Protein AF-A0A376LJZ2-F1 (afdb_monomer_lite)

Structure (mmCIF, N/CA/C/O backbone):
data_AF-A0A376LJZ2-F1
#
_entry.id   AF-A0A376LJZ2-F1
#
loop_
_atom_site.group_PDB
_atom_site.id
_atom_site.type_symbol
_atom_site.label_atom_id
_atom_site.label_alt_id
_atom_site.label_comp_id
_atom_site.label_asym_id
_atom_site.label_entity_id
_atom_site.label_seq_id
_atom_site.pdbx_PDB_ins_code
_atom_site.Cartn_x
_atom_site.Cartn_y
_atom_site.Cartn_z
_atom_site.occupancy
_atom_site.B_iso_or_equiv
_atom_site.auth_seq_id
_atom_site.auth_comp_id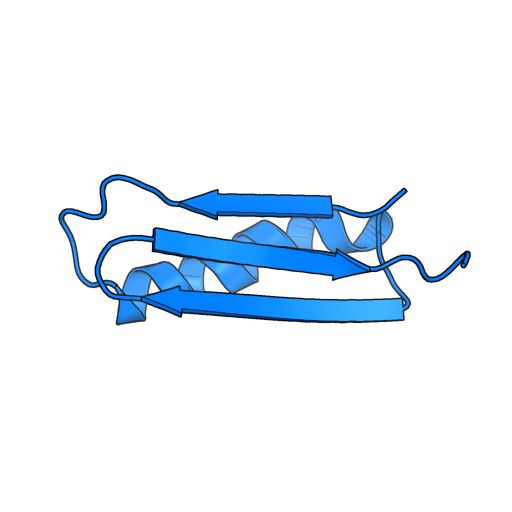
_atom_site.auth_asym_id
_atom_site.auth_atom_id
_atom_site.pdbx_PDB_model_num
ATOM 1 N N . MET A 1 1 ? 12.595 -5.893 -9.486 1.00 90.50 1 MET A N 1
ATOM 2 C CA . MET A 1 1 ? 11.494 -6.692 -8.894 1.00 90.50 1 MET A CA 1
ATOM 3 C C . MET A 1 1 ? 10.698 -5.752 -8.018 1.00 90.50 1 MET A C 1
ATOM 5 O O . MET A 1 1 ? 11.357 -5.125 -7.211 1.00 90.50 1 MET A O 1
ATOM 9 N N . CYS A 1 2 ? 9.370 -5.675 -8.150 1.00 97.81 2 CYS A N 1
ATOM 10 C CA . CYS A 1 2 ? 8.486 -4.768 -7.397 1.00 97.81 2 CYS A CA 1
ATOM 11 C C . CYS A 1 2 ? 8.621 -4.861 -5.860 1.00 97.81 2 CYS A C 1
ATOM 13 O O . CYS A 1 2 ? 9.233 -5.798 -5.327 1.00 97.81 2 CYS A O 1
ATOM 15 N N . SER A 1 3 ? 8.024 -3.905 -5.142 1.00 98.25 3 SER A N 1
ATOM 16 C CA . SE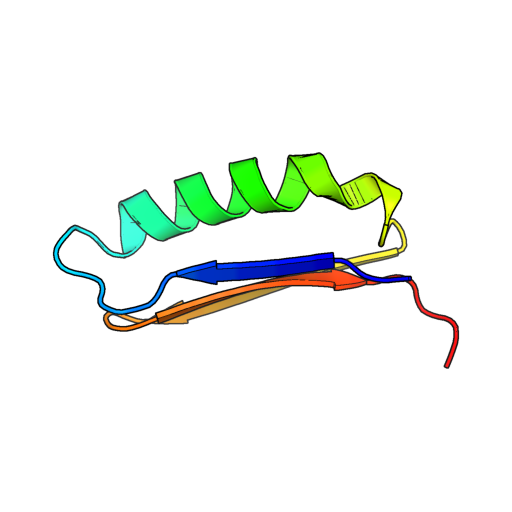R A 1 3 ? 7.799 -3.989 -3.691 1.00 98.25 3 SER A CA 1
ATOM 17 C C . SER A 1 3 ? 6.313 -4.138 -3.365 1.00 98.25 3 SER A C 1
ATOM 19 O O . SER A 1 3 ? 5.450 -3.666 -4.103 1.00 98.25 3 SER A O 1
ATOM 21 N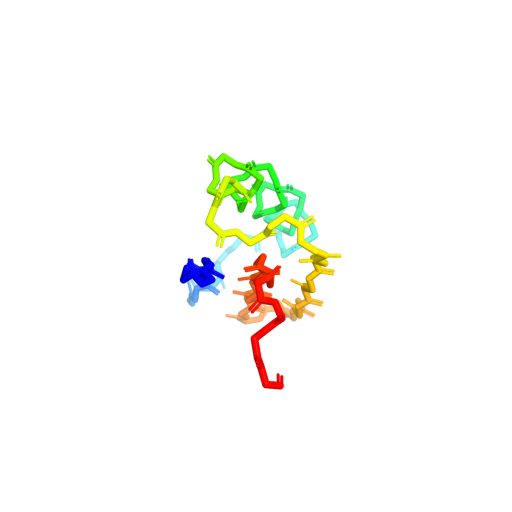 N . ILE A 1 4 ? 6.028 -4.802 -2.245 1.00 98.38 4 ILE A N 1
ATOM 22 C CA . ILE A 1 4 ? 4.689 -4.952 -1.673 1.00 98.38 4 ILE A CA 1
ATOM 23 C C . ILE A 1 4 ? 4.786 -4.564 -0.199 1.00 98.38 4 ILE A C 1
ATOM 25 O O . ILE A 1 4 ? 5.727 -4.961 0.489 1.00 98.38 4 ILE A O 1
ATOM 29 N N . PHE A 1 5 ? 3.812 -3.803 0.283 1.00 98.56 5 PHE A N 1
ATOM 30 C CA . PHE A 1 5 ? 3.657 -3.445 1.685 1.00 98.56 5 PHE A CA 1
ATOM 31 C C . PHE A 1 5 ? 2.205 -3.686 2.103 1.00 98.56 5 PHE A C 1
ATOM 33 O O . PHE A 1 5 ? 1.290 -3.290 1.385 1.00 98.56 5 PHE A O 1
ATOM 40 N N . GLY A 1 6 ? 1.985 -4.337 3.245 1.00 98.25 6 GLY A N 1
ATOM 41 C CA . GLY A 1 6 ? 0.651 -4.708 3.711 1.00 98.25 6 GLY A CA 1
ATOM 42 C C . GLY A 1 6 ? 0.455 -4.421 5.193 1.00 98.25 6 GLY A C 1
ATOM 43 O O . GLY A 1 6 ? 1.352 -4.674 5.995 1.00 98.25 6 GLY A O 1
ATOM 44 N N . VAL A 1 7 ? -0.724 -3.916 5.547 1.00 98.38 7 VAL A N 1
ATOM 45 C CA . VAL A 1 7 ? -1.196 -3.788 6.931 1.00 98.38 7 VAL A CA 1
ATOM 46 C C . VAL A 1 7 ? -2.508 -4.551 7.035 1.00 98.38 7 VAL A C 1
ATOM 48 O O . VAL A 1 7 ? -3.437 -4.275 6.279 1.00 98.38 7 VAL A O 1
ATOM 51 N N . PHE A 1 8 ? -2.570 -5.496 7.965 1.00 98.12 8 PHE A N 1
ATOM 52 C CA . PHE A 1 8 ? -3.743 -6.318 8.259 1.00 98.12 8 PHE A CA 1
ATOM 53 C C . PHE A 1 8 ? -4.093 -6.194 9.742 1.00 98.12 8 PHE A C 1
ATOM 55 O O . PHE A 1 8 ? -3.307 -5.6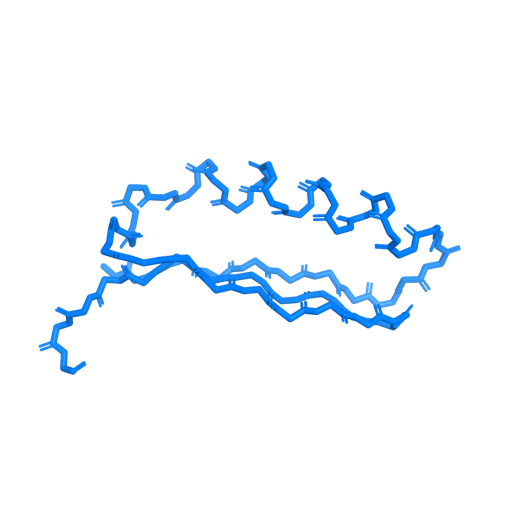36 10.511 1.00 98.12 8 PHE A O 1
ATOM 62 N N . ASP A 1 9 ? -5.266 -6.699 10.130 1.00 97.38 9 ASP A N 1
ATOM 63 C CA . ASP A 1 9 ? -5.774 -6.636 11.506 1.00 97.38 9 ASP A CA 1
ATOM 64 C C . ASP A 1 9 ? -5.749 -5.210 12.075 1.00 97.38 9 ASP A C 1
ATOM 66 O O . ASP A 1 9 ? -5.271 -4.958 13.186 1.00 97.38 9 ASP A O 1
ATOM 70 N N . ILE A 1 10 ? -6.245 -4.254 11.284 1.00 97.94 10 ILE A N 1
ATOM 71 C CA . ILE A 1 10 ? -6.289 -2.842 11.662 1.00 97.94 10 ILE A CA 1
ATOM 72 C C . ILE A 1 10 ? -7.197 -2.662 12.888 1.00 97.94 10 ILE A C 1
ATOM 74 O O . ILE A 1 10 ? -8.378 -3.002 12.868 1.00 97.94 10 ILE A O 1
ATOM 78 N N . LYS A 1 11 ? -6.622 -2.119 13.969 1.00 96.75 11 LYS A N 1
ATOM 79 C CA . LYS A 1 11 ? -7.305 -1.819 15.246 1.00 96.75 11 LYS A CA 1
ATOM 80 C C . LYS A 1 11 ? -7.312 -0.323 15.589 1.00 96.75 11 LYS A C 1
ATOM 82 O O . LYS A 1 11 ? -7.783 0.060 16.655 1.00 96.75 11 LYS A O 1
ATOM 87 N N . THR A 1 12 ? -6.745 0.506 14.717 1.00 95.81 12 THR A N 1
ATOM 88 C CA . THR A 1 12 ? -6.592 1.962 14.878 1.00 95.81 12 THR A CA 1
ATOM 89 C C . THR A 1 12 ? -7.155 2.681 13.653 1.00 95.81 12 THR A C 1
ATOM 91 O O . THR A 1 12 ? -7.657 2.029 12.742 1.00 95.81 12 THR A O 1
ATOM 94 N N . ASP A 1 13 ? -7.056 4.012 13.602 1.00 96.38 13 ASP A N 1
ATOM 95 C CA . ASP A 1 13 ? -7.551 4.784 12.459 1.00 96.38 13 ASP A CA 1
ATOM 96 C C . ASP A 1 13 ? -6.892 4.354 11.133 1.00 96.38 13 ASP A C 1
ATOM 98 O O . ASP A 1 13 ? -5.674 4.458 10.942 1.00 96.38 13 ASP A O 1
ATOM 102 N N . ALA A 1 14 ? -7.717 3.873 10.203 1.00 96.69 14 ALA A N 1
ATOM 103 C CA . ALA A 1 14 ? -7.280 3.410 8.892 1.00 96.69 14 ALA A CA 1
ATOM 104 C C . ALA A 1 14 ? -6.774 4.567 8.015 1.00 96.69 14 ALA A C 1
ATOM 106 O O . ALA A 1 14 ? -5.890 4.370 7.173 1.00 96.69 14 ALA A O 1
ATOM 107 N N . VAL A 1 15 ? -7.279 5.789 8.221 1.00 97.00 15 VAL A N 1
ATOM 108 C CA . VAL A 1 15 ? -6.870 6.967 7.443 1.00 97.00 15 VAL A CA 1
ATOM 109 C C . VAL A 1 15 ? -5.448 7.395 7.810 1.00 97.00 15 VAL A C 1
ATOM 111 O O . VAL A 1 15 ? -4.631 7.650 6.916 1.00 97.00 15 VAL A O 1
ATOM 114 N N . GLU A 1 16 ? -5.115 7.435 9.100 1.00 97.75 16 GLU A N 1
ATOM 115 C CA . GLU A 1 16 ? -3.751 7.669 9.576 1.00 97.75 16 GLU A CA 1
ATOM 116 C C . GLU A 1 16 ? -2.798 6.554 9.123 1.00 97.75 16 GLU A C 1
ATOM 118 O O . GLU A 1 16 ? -1.735 6.831 8.553 1.00 97.75 16 GLU A O 1
ATOM 123 N N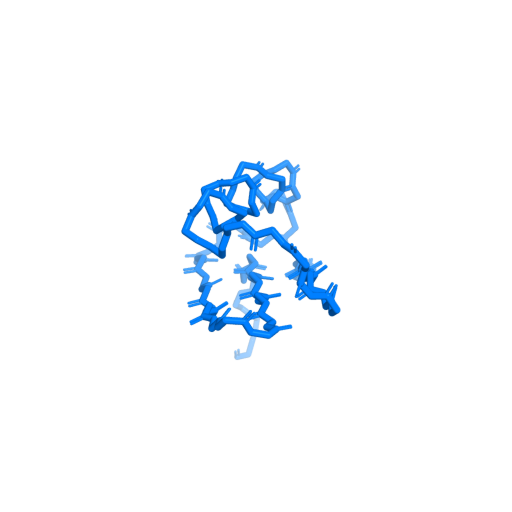 . LEU A 1 17 ? -3.203 5.288 9.275 1.00 98.06 17 LEU A N 1
ATOM 124 C CA . LEU A 1 17 ? -2.398 4.150 8.824 1.00 98.06 17 LEU A CA 1
ATOM 125 C C . LEU A 1 17 ? -2.129 4.180 7.322 1.00 98.06 17 LEU A C 1
ATOM 127 O O . LEU A 1 17 ? -1.023 3.844 6.901 1.00 98.06 17 LEU A O 1
ATOM 131 N N . ARG A 1 18 ? -3.082 4.634 6.503 1.00 98.06 18 ARG A N 1
ATOM 132 C CA . ARG A 1 18 ? -2.873 4.804 5.060 1.00 98.06 18 ARG A CA 1
ATOM 133 C C . ARG A 1 18 ? -1.743 5.789 4.764 1.00 98.06 18 ARG A C 1
ATOM 135 O O . ARG A 1 18 ? -0.938 5.528 3.870 1.00 98.06 18 ARG A O 1
ATOM 142 N N . LYS A 1 19 ? -1.659 6.909 5.490 1.00 98.00 19 LYS A N 1
ATOM 143 C CA . LYS A 1 19 ? -0.562 7.884 5.322 1.00 98.00 19 LYS A CA 1
ATOM 144 C C . LYS A 1 19 ? 0.781 7.242 5.663 1.00 98.00 19 LYS A C 1
ATOM 146 O O . LYS A 1 19 ? 1.714 7.316 4.867 1.00 98.00 19 LYS A O 1
ATOM 151 N N . LYS A 1 20 ? 0.839 6.522 6.783 1.00 98.06 20 LYS A N 1
ATOM 152 C CA . LYS A 1 20 ? 2.049 5.817 7.221 1.00 98.06 20 LYS A CA 1
ATOM 153 C C . LYS A 1 20 ? 2.461 4.699 6.259 1.00 98.06 20 LYS A C 1
ATOM 155 O O . LYS A 1 20 ? 3.641 4.537 5.967 1.00 98.06 20 LYS A O 1
ATOM 160 N N . ALA A 1 21 ? 1.498 3.968 5.702 1.00 98.12 21 ALA A N 1
ATOM 161 C CA . ALA A 1 21 ? 1.746 2.939 4.697 1.00 98.12 21 ALA A CA 1
ATOM 162 C C . ALA A 1 21 ? 2.381 3.514 3.419 1.00 98.12 21 ALA A C 1
ATOM 164 O O . ALA A 1 21 ? 3.276 2.888 2.855 1.00 98.12 21 ALA A O 1
ATOM 165 N N . LEU A 1 22 ? 1.981 4.717 2.988 1.00 98.25 22 LEU A N 1
ATOM 166 C CA . LEU A 1 22 ? 2.607 5.402 1.849 1.00 98.25 22 LEU A CA 1
ATOM 167 C C . LEU A 1 22 ? 4.070 5.772 2.128 1.00 98.25 22 LEU A C 1
ATOM 169 O O . LEU A 1 22 ? 4.925 5.588 1.261 1.00 98.25 22 LEU A O 1
ATOM 173 N N . GLU A 1 23 ? 4.369 6.275 3.327 1.00 98.38 23 GLU A N 1
ATOM 174 C CA . GLU A 1 23 ? 5.740 6.609 3.735 1.00 98.38 23 GLU A CA 1
ATOM 175 C C . GLU A 1 23 ? 6.633 5.364 3.777 1.00 98.38 23 GLU A C 1
ATOM 177 O O . GLU A 1 23 ? 7.732 5.370 3.220 1.00 98.38 23 GLU A O 1
ATOM 182 N N . LEU A 1 24 ? 6.140 4.274 4.370 1.00 98.56 24 LEU A N 1
ATOM 183 C CA . LEU A 1 24 ? 6.881 3.018 4.489 1.00 98.56 24 LEU A CA 1
ATOM 184 C C . LEU A 1 24 ? 7.057 2.310 3.137 1.00 98.56 24 LEU A C 1
ATOM 186 O O . LEU A 1 24 ? 8.155 1.840 2.837 1.00 98.56 24 LEU A O 1
ATOM 190 N N . SER A 1 25 ? 6.027 2.294 2.282 1.00 98.44 25 SER A N 1
ATOM 191 C CA . SER A 1 25 ? 6.121 1.776 0.905 1.00 98.44 25 SER A CA 1
ATOM 192 C C . SER A 1 25 ? 7.199 2.509 0.103 1.00 98.44 25 SER A C 1
ATOM 194 O O . SER A 1 25 ? 8.015 1.884 -0.583 1.00 98.44 25 SER A O 1
ATOM 196 N N . ARG A 1 26 ? 7.280 3.838 0.259 1.00 98.12 26 ARG A N 1
ATOM 197 C CA . ARG A 1 26 ? 8.236 4.694 -0.457 1.00 98.12 26 ARG A CA 1
ATOM 198 C C . ARG A 1 26 ? 9.698 4.357 -0.159 1.00 98.12 26 ARG A C 1
ATOM 200 O O . ARG A 1 26 ? 10.530 4.519 -1.052 1.00 98.12 26 ARG A O 1
ATOM 207 N N . LEU A 1 27 ? 10.027 3.849 1.031 1.00 98.50 27 LEU A N 1
ATOM 208 C CA . LEU A 1 27 ? 11.392 3.400 1.356 1.00 98.50 27 LEU A CA 1
ATOM 209 C C . LEU A 1 27 ? 11.858 2.259 0.433 1.00 98.50 27 LEU A C 1
ATOM 211 O O . LEU A 1 27 ? 13.046 2.124 0.137 1.00 98.50 27 LEU A O 1
ATOM 215 N N . MET A 1 28 ? 10.915 1.475 -0.091 1.00 98.38 28 MET A N 1
ATOM 216 C CA . MET A 1 28 ? 11.177 0.371 -1.013 1.00 98.38 28 MET A CA 1
ATOM 217 C C . MET A 1 28 ? 11.029 0.758 -2.491 1.00 98.38 28 MET A C 1
ATOM 219 O O . MET A 1 28 ? 11.135 -0.114 -3.350 1.00 98.38 28 MET A O 1
ATOM 223 N N . ARG A 1 29 ? 10.828 2.040 -2.831 1.00 97.81 29 ARG A N 1
ATOM 224 C CA . ARG A 1 29 ? 10.566 2.484 -4.217 1.00 97.81 29 ARG A CA 1
ATOM 225 C C . ARG A 1 29 ? 11.671 2.141 -5.214 1.00 97.81 29 ARG A C 1
ATOM 227 O O . ARG A 1 29 ? 11.390 1.938 -6.387 1.00 97.81 29 ARG A O 1
ATOM 234 N N . HIS A 1 30 ? 12.912 1.997 -4.757 1.00 98.06 30 HIS A N 1
ATOM 235 C CA . HIS A 1 30 ? 14.033 1.552 -5.595 1.00 98.06 30 HIS A CA 1
ATOM 236 C C . HIS A 1 30 ? 13.783 0.189 -6.279 1.00 98.06 30 HIS A C 1
ATOM 238 O O . HIS A 1 30 ? 14.418 -0.127 -7.280 1.00 98.06 30 HIS A O 1
ATOM 244 N N . ARG A 1 31 ? 12.851 -0.618 -5.755 1.00 98.31 31 ARG A N 1
ATOM 245 C CA . ARG A 1 31 ? 12.411 -1.899 -6.326 1.00 98.31 31 ARG A CA 1
ATOM 246 C C . ARG A 1 31 ? 11.412 -1.742 -7.481 1.00 98.31 31 ARG A C 1
ATOM 248 O O . ARG A 1 31 ? 11.372 -2.597 -8.367 1.00 98.31 31 ARG A O 1
ATOM 255 N N . GLY A 1 32 ? 10.624 -0.667 -7.467 1.00 98.00 32 GLY A N 1
ATOM 256 C CA . GLY A 1 32 ? 9.530 -0.399 -8.398 1.00 98.00 32 GLY A CA 1
ATOM 257 C C . GLY A 1 32 ? 9.398 1.084 -8.756 1.00 98.00 32 GLY A C 1
ATOM 258 O O . GLY A 1 32 ? 8.494 1.741 -8.249 1.00 98.00 32 GLY A O 1
ATOM 259 N N . PRO A 1 33 ? 10.297 1.626 -9.593 1.00 97.56 33 PRO A N 1
ATOM 260 C CA . PRO A 1 33 ? 10.348 3.054 -9.902 1.00 97.56 33 PRO A CA 1
ATOM 261 C C . PRO A 1 33 ? 9.274 3.539 -10.889 1.00 97.56 33 PRO A C 1
ATOM 263 O O . PRO A 1 33 ? 9.104 4.749 -11.020 1.00 97.56 33 PRO A O 1
ATOM 266 N N . ASP A 1 34 ? 8.563 2.642 -11.577 1.00 98.12 34 ASP A N 1
ATOM 267 C CA . ASP A 1 34 ? 7.714 3.023 -12.713 1.00 98.12 34 ASP A CA 1
ATOM 268 C C . ASP A 1 34 ? 6.345 3.545 -12.277 1.00 98.12 34 ASP A C 1
ATOM 270 O O . ASP A 1 34 ? 5.783 4.433 -12.917 1.00 98.12 34 ASP A O 1
ATOM 274 N N . TRP A 1 35 ? 5.777 2.979 -11.207 1.00 98.06 35 TRP A N 1
ATOM 275 C CA . TRP A 1 35 ? 4.457 3.376 -10.715 1.00 98.06 35 TRP A CA 1
ATOM 276 C C . TRP A 1 35 ? 4.239 3.011 -9.245 1.00 98.06 35 TRP A C 1
ATOM 278 O O . TRP A 1 35 ? 4.835 2.063 -8.744 1.00 98.06 35 TRP A O 1
ATOM 288 N N . SER A 1 36 ? 3.305 3.689 -8.577 1.00 98.19 36 SER A N 1
ATOM 289 C CA . SER A 1 36 ? 2.882 3.368 -7.209 1.00 98.19 36 SER A CA 1
ATOM 290 C C . SER A 1 36 ? 1.368 3.139 -7.168 1.00 98.19 36 SER A C 1
ATOM 292 O O . SER A 1 36 ? 0.595 3.940 -7.693 1.00 98.19 36 SER A O 1
ATOM 294 N N . GLY A 1 37 ? 0.927 2.053 -6.537 1.00 98.19 37 GLY A N 1
ATOM 295 C CA . GLY A 1 37 ? -0.484 1.726 -6.315 1.00 98.19 37 GLY A CA 1
ATOM 296 C C . GLY A 1 37 ? -0.779 1.518 -4.832 1.00 98.19 37 GLY A C 1
ATOM 297 O O . GLY A 1 37 ? 0.077 1.034 -4.095 1.00 98.19 37 GLY A O 1
ATOM 298 N N . ILE A 1 38 ? -1.987 1.874 -4.389 1.00 98.44 38 ILE A N 1
ATOM 299 C CA . ILE A 1 38 ? -2.438 1.623 -3.017 1.00 98.44 38 ILE A CA 1
ATOM 300 C C . ILE A 1 38 ? -3.930 1.286 -2.977 1.00 98.44 38 ILE A C 1
ATOM 302 O O . ILE A 1 38 ? -4.754 1.986 -3.561 1.00 98.44 38 ILE A O 1
ATOM 306 N N . TYR A 1 39 ? -4.261 0.232 -2.246 1.00 98.50 39 TYR A N 1
ATOM 307 C CA . TYR A 1 39 ? -5.597 -0.110 -1.784 1.00 98.50 39 TYR A CA 1
ATOM 308 C C . TYR A 1 39 ? -5.661 0.133 -0.273 1.00 98.50 39 TYR A C 1
ATOM 310 O O . TYR A 1 39 ? -4.728 -0.215 0.450 1.00 98.50 39 TYR A O 1
ATOM 318 N N . ALA A 1 40 ? -6.742 0.738 0.210 1.00 97.94 40 ALA A N 1
ATOM 319 C CA . ALA A 1 40 ? -6.954 0.989 1.629 1.00 97.94 40 ALA A CA 1
ATOM 320 C C . ALA A 1 40 ? -8.430 0.803 1.977 1.00 97.94 40 ALA A C 1
ATOM 322 O O . ALA A 1 40 ? -9.306 1.291 1.266 1.00 97.94 40 ALA A O 1
ATOM 323 N N . SER A 1 41 ? -8.670 0.105 3.078 1.00 97.50 41 SER A N 1
ATOM 324 C CA . SER A 1 41 ? -9.976 -0.165 3.673 1.00 97.50 41 SER A CA 1
ATOM 325 C C . SER A 1 41 ? -9.842 -0.161 5.193 1.00 97.50 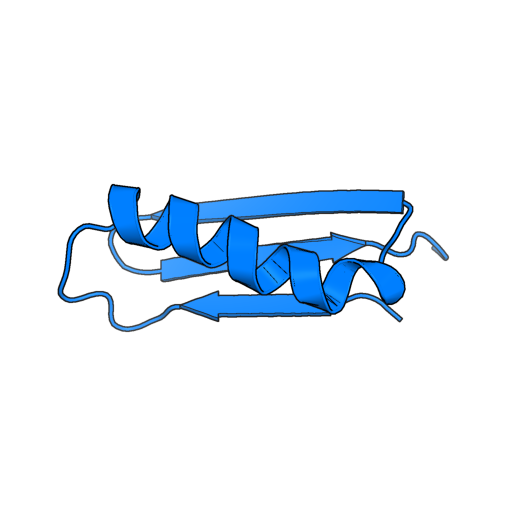41 SER A C 1
ATOM 327 O O . SER A 1 41 ? -8.724 -0.132 5.711 1.00 97.50 41 SER A O 1
ATOM 329 N N . ASP A 1 42 ? -10.963 -0.254 5.903 1.00 97.00 42 ASP A N 1
ATOM 330 C CA . ASP A 1 42 ? -10.970 -0.244 7.370 1.00 97.00 42 ASP A CA 1
ATOM 331 C C . ASP A 1 42 ? -10.272 -1.464 7.989 1.00 97.00 42 ASP A C 1
ATOM 333 O O . ASP A 1 42 ? -9.849 -1.418 9.139 1.00 97.00 42 ASP A O 1
ATOM 337 N N . ASN A 1 43 ? -10.114 -2.556 7.231 1.00 97.00 43 ASN A N 1
ATOM 338 C CA . ASN A 1 43 ? -9.541 -3.809 7.734 1.00 97.00 43 ASN A CA 1
ATOM 339 C C . ASN A 1 43 ? -8.155 -4.130 7.164 1.00 97.00 43 ASN A C 1
ATOM 341 O O . ASN A 1 43 ? -7.412 -4.906 7.769 1.00 97.00 43 ASN A O 1
ATOM 345 N N . ALA A 1 44 ? -7.806 -3.563 6.006 1.00 98.31 44 ALA A N 1
ATOM 346 C CA . ALA A 1 44 ? -6.538 -3.837 5.341 1.00 98.31 44 ALA A CA 1
ATOM 347 C C . ALA A 1 44 ? -6.066 -2.690 4.442 1.00 98.31 44 ALA A C 1
ATOM 349 O O . ALA A 1 44 ? -6.866 -2.008 3.792 1.00 98.31 44 ALA A O 1
ATOM 350 N N . ILE A 1 45 ? -4.744 -2.544 4.342 1.00 98.69 45 ILE A N 1
ATOM 351 C CA . ILE A 1 45 ? -4.055 -1.645 3.411 1.00 98.69 45 ILE A CA 1
ATOM 352 C C . ILE A 1 45 ? -3.015 -2.453 2.634 1.00 98.69 45 ILE A C 1
ATOM 354 O O . ILE A 1 45 ? -2.258 -3.218 3.225 1.00 98.69 45 ILE A O 1
ATOM 358 N N . LEU A 1 46 ? -2.951 -2.253 1.320 1.00 98.69 46 LEU A N 1
ATOM 359 C CA . LEU A 1 46 ? -1.960 -2.848 0.425 1.00 98.69 46 LEU A CA 1
ATOM 360 C C . LEU A 1 46 ? -1.346 -1.748 -0.436 1.00 98.69 46 LEU A C 1
ATOM 362 O O . LEU A 1 46 ? -2.064 -1.074 -1.166 1.00 98.69 46 LEU A O 1
ATOM 366 N N . ALA A 1 47 ? -0.030 -1.579 -0.388 1.00 98.69 47 ALA A N 1
ATOM 367 C CA . ALA A 1 47 ? 0.716 -0.677 -1.256 1.00 98.69 47 ALA A CA 1
ATOM 368 C C . ALA A 1 47 ? 1.712 -1.461 -2.119 1.00 98.69 47 ALA A C 1
ATOM 370 O O . ALA A 1 47 ? 2.253 -2.487 -1.702 1.00 98.69 47 ALA A O 1
ATOM 371 N N . HIS A 1 48 ? 1.931 -0.983 -3.338 1.00 98.62 48 HIS A N 1
ATOM 372 C CA . HIS A 1 48 ? 2.779 -1.626 -4.332 1.00 98.62 48 HIS A CA 1
ATOM 373 C C . HIS A 1 48 ? 3.578 -0.576 -5.103 1.00 98.62 48 HIS A C 1
ATOM 375 O O . HIS A 1 48 ? 2.994 0.346 -5.672 1.00 98.62 48 HIS A O 1
ATOM 381 N N . GLU A 1 49 ? 4.896 -0.742 -5.177 1.00 98.56 49 GLU A N 1
ATOM 382 C CA . GLU A 1 49 ? 5.752 0.020 -6.092 1.00 98.56 49 GLU A CA 1
ATOM 383 C C . GLU A 1 49 ? 6.108 -0.905 -7.268 1.00 98.56 49 GLU A C 1
ATOM 385 O O . GLU A 1 49 ? 6.706 -1.973 -7.081 1.00 98.56 49 GLU A O 1
ATOM 390 N N . ARG A 1 50 ? 5.708 -0.527 -8.484 1.00 98.31 50 ARG A N 1
ATOM 391 C CA . ARG A 1 50 ? 5.772 -1.342 -9.702 1.00 98.31 50 ARG A CA 1
ATOM 392 C C . ARG A 1 50 ? 7.071 -1.102 -10.466 1.00 98.31 50 ARG A C 1
ATOM 394 O O . ARG A 1 50 ? 7.436 0.033 -10.744 1.00 98.31 50 ARG A O 1
ATOM 401 N N . LEU A 1 51 ? 7.710 -2.193 -10.875 1.00 98.19 51 LEU A N 1
ATOM 402 C CA . LEU A 1 51 ? 8.646 -2.244 -11.997 1.00 98.19 51 LEU A CA 1
ATOM 403 C C . LEU A 1 51 ? 7.952 -3.021 -13.127 1.00 98.19 51 LEU A C 1
ATOM 405 O O . LEU A 1 51 ? 7.646 -4.204 -12.975 1.00 98.19 51 LEU A O 1
ATOM 409 N N . SER A 1 52 ? 7.647 -2.343 -14.221 1.00 96.94 52 SER A N 1
ATOM 410 C CA . SER A 1 52 ? 6.877 -2.808 -15.369 1.00 96.94 52 SER A CA 1
ATOM 411 C C . SER A 1 52 ? 7.808 -3.496 -16.363 1.00 96.94 52 SER A C 1
ATOM 413 O O . SER A 1 52 ? 8.488 -2.850 -17.151 1.00 96.94 52 SER A O 1
ATOM 415 N N . ILE A 1 53 ? 7.857 -4.826 -16.293 1.00 96.75 53 ILE A N 1
ATOM 416 C CA . ILE A 1 53 ? 8.670 -5.673 -17.188 1.00 96.75 53 ILE A CA 1
ATOM 417 C C . ILE A 1 53 ? 7.777 -6.480 -18.146 1.00 96.75 53 ILE A C 1
ATOM 419 O O . ILE A 1 53 ? 8.222 -6.860 -19.226 1.00 96.75 53 ILE A O 1
ATOM 423 N N . VAL A 1 54 ? 6.520 -6.711 -17.749 1.00 93.94 54 VAL A N 1
ATOM 424 C CA . VAL A 1 54 ? 5.439 -7.328 -18.530 1.00 93.94 54 VAL A CA 1
ATOM 425 C C . VAL A 1 54 ? 4.164 -6.511 -18.320 1.00 93.94 54 VAL A C 1
ATOM 427 O O . VAL A 1 54 ? 3.985 -5.953 -17.200 1.00 93.94 54 VAL A O 1
#

InterPro domains:
  IPR017932 Glutamine amidotransferase type 2 domain [PS51278] (2-54)
  IPR029055 Nucleophile aminohydrolases, N-terminal [G3DSA:3.60.20.10] (2-54)
  IPR029055 Nucleophile aminohydrolases, N-terminal [SSF56235] (1-54)

Secondary structure (DSSP, 8-state):
--EEEEE-S--S-HHHHHHHHHHHHHHTGGG--SEEEEEE-SS-EEEEEE----

Foldseek 3Di:
DKDKDKDFQAPDDQVVVQVVSVVVNVVRLVRAVPDKDWDTDNGMIMIMRHDDPD

Organism: Escherichia coli (NCBI:txid562)

Radius of gyration: 11.36 Å; chains: 1; bounding box: 25×15×34 Å

Sequence (54 aa):
MCSIFGVFDIKTDAVELRKKALELSRLMRHRGPDWSGIYASDNAILAHERLSIV

pLDDT: mean 97.73, std 1.3, range [90.5, 98.69]